Protein AF-A0A251TS80-F1 (afdb_monomer_lite)

Structure (mmCIF, N/CA/C/O backbone):
data_AF-A0A251TS80-F1
#
_entry.id   AF-A0A251TS80-F1
#
loop_
_atom_site.group_PDB
_atom_site.id
_atom_site.type_symbol
_atom_site.label_atom_id
_atom_site.label_alt_id
_atom_site.label_comp_id
_atom_site.label_asym_id
_atom_site.label_entity_id
_atom_site.label_seq_id
_atom_site.pdbx_PDB_ins_code
_atom_site.Cartn_x
_atom_site.Cartn_y
_atom_site.Cartn_z
_atom_site.occupancy
_atom_site.B_iso_or_equiv
_atom_site.auth_seq_id
_atom_site.auth_comp_id
_atom_site.auth_asym_id
_atom_site.auth_atom_id
_atom_site.pdbx_PDB_model_num
ATOM 1 N N . MET A 1 1 ? -19.902 14.102 -8.207 1.00 69.31 1 MET A N 1
ATOM 2 C CA . MET A 1 1 ? -18.587 14.375 -7.585 1.00 69.31 1 MET A CA 1
ATOM 3 C C . MET A 1 1 ? -18.070 13.087 -6.962 1.00 69.31 1 MET A C 1
ATOM 5 O O . MET A 1 1 ? -18.847 12.413 -6.294 1.00 69.31 1 MET A O 1
ATOM 9 N N . PHE A 1 2 ? -16.818 12.710 -7.224 1.00 75.19 2 PHE A N 1
ATOM 10 C CA . PHE A 1 2 ? -16.212 11.491 -6.676 1.00 75.19 2 PHE A CA 1
ATOM 11 C C . PHE A 1 2 ? -15.917 11.644 -5.173 1.00 75.19 2 PHE A C 1
ATOM 13 O O . PHE A 1 2 ? -15.476 12.703 -4.734 1.00 75.19 2 PHE A O 1
ATOM 20 N N . GLN A 1 3 ? -16.178 10.599 -4.379 1.00 79.44 3 GLN A N 1
ATOM 21 C CA . GLN A 1 3 ? -16.012 10.598 -2.918 1.00 79.44 3 GLN A CA 1
ATOM 22 C C . GLN A 1 3 ? -14.984 9.544 -2.487 1.00 79.44 3 GLN A C 1
ATOM 24 O O . GLN A 1 3 ? -15.342 8.466 -2.014 1.00 79.44 3 GLN A O 1
ATOM 29 N N . ALA A 1 4 ? -13.694 9.868 -2.623 1.00 78.81 4 ALA A N 1
ATOM 30 C CA . ALA A 1 4 ? -12.583 8.959 -2.310 1.00 78.81 4 ALA A CA 1
ATOM 31 C C . ALA A 1 4 ? -12.622 8.392 -0.875 1.00 78.81 4 ALA A C 1
ATOM 33 O O . ALA A 1 4 ? -12.209 7.267 -0.625 1.00 78.81 4 ALA A O 1
ATOM 34 N N . ASN A 1 5 ? -13.190 9.133 0.080 1.00 82.44 5 ASN A N 1
ATOM 35 C CA . ASN A 1 5 ? -13.308 8.724 1.484 1.00 82.44 5 ASN A CA 1
ATOM 36 C C . ASN A 1 5 ? -14.278 7.554 1.733 1.00 82.44 5 ASN A C 1
ATOM 38 O O . ASN A 1 5 ? -14.331 7.041 2.850 1.00 82.44 5 ASN A O 1
ATOM 42 N N . LYS A 1 6 ? -15.063 7.151 0.729 1.00 88.88 6 LYS A N 1
ATOM 43 C CA . LYS A 1 6 ? -15.925 5.962 0.785 1.00 88.88 6 LYS A CA 1
ATOM 44 C C . LYS A 1 6 ? -15.300 4.742 0.110 1.00 88.88 6 LYS A C 1
ATOM 46 O O . LYS A 1 6 ? -15.905 3.674 0.138 1.00 88.88 6 LYS A O 1
ATOM 51 N N . LEU A 1 7 ? -14.122 4.894 -0.495 1.00 91.50 7 LEU A N 1
ATOM 52 C CA . LEU A 1 7 ? -13.455 3.817 -1.206 1.00 91.50 7 LEU A CA 1
ATOM 53 C C . LEU A 1 7 ? -13.003 2.730 -0.225 1.00 91.50 7 LEU A C 1
ATOM 55 O O . LEU A 1 7 ? -12.429 3.029 0.820 1.00 91.50 7 LEU A O 1
ATOM 59 N N . VAL A 1 8 ? -13.281 1.473 -0.575 1.00 96.12 8 VAL A N 1
ATOM 60 C CA . VAL A 1 8 ? -12.891 0.294 0.218 1.00 96.12 8 VAL A CA 1
ATOM 61 C C . VAL A 1 8 ? -11.760 -0.486 -0.448 1.00 96.12 8 VAL A C 1
ATOM 63 O O . VAL A 1 8 ? -10.881 -1.003 0.241 1.00 96.12 8 VAL A O 1
ATOM 66 N N . ASN A 1 9 ? -11.773 -0.552 -1.777 1.00 97.19 9 ASN A N 1
ATOM 67 C CA . ASN A 1 9 ? -10.789 -1.250 -2.590 1.00 97.19 9 ASN A CA 1
ATOM 68 C C . ASN A 1 9 ? -10.227 -0.291 -3.639 1.00 97.19 9 ASN A C 1
ATOM 70 O O . ASN A 1 9 ? -10.998 0.448 -4.253 1.00 97.19 9 ASN A O 1
ATOM 74 N N . LEU A 1 10 ? -8.914 -0.319 -3.839 1.00 95.75 10 LEU A N 1
ATOM 75 C CA . LEU A 1 10 ? -8.230 0.429 -4.883 1.00 95.75 10 LEU A CA 1
ATOM 76 C C . LEU A 1 10 ? -7.331 -0.516 -5.679 1.00 95.75 10 LEU A C 1
ATOM 78 O O . LEU A 1 10 ? -6.377 -1.068 -5.139 1.00 95.75 10 LEU A O 1
ATOM 82 N N . GLU A 1 11 ? -7.621 -0.663 -6.967 1.00 97.19 11 GLU A N 1
ATOM 83 C CA . GLU A 1 11 ? -6.846 -1.493 -7.887 1.00 97.19 11 GLU A CA 1
ATOM 84 C C . GLU A 1 11 ? -6.347 -0.625 -9.040 1.00 97.19 11 GLU A C 1
ATOM 86 O O . GLU A 1 11 ? -7.140 -0.041 -9.779 1.00 97.19 11 GLU A O 1
ATOM 91 N N . MET A 1 12 ? -5.026 -0.515 -9.173 1.00 96.75 12 MET A N 1
ATOM 92 C CA . MET A 1 12 ? -4.360 0.268 -10.221 1.00 96.75 12 MET A CA 1
ATOM 93 C C . MET A 1 12 ? -3.130 -0.479 -10.754 1.00 96.75 12 MET A C 1
ATOM 95 O O . MET A 1 12 ? -2.043 0.088 -10.898 1.00 96.75 12 MET A O 1
ATOM 99 N N . VAL A 1 13 ? -3.296 -1.776 -11.016 1.00 97.88 13 VAL A N 1
ATOM 100 C CA . VAL A 1 13 ? -2.240 -2.657 -11.535 1.00 97.88 13 VAL A CA 1
ATOM 101 C C . VAL A 1 13 ? -1.711 -2.130 -12.874 1.00 97.88 13 VAL A C 1
ATOM 103 O O . VAL A 1 13 ? -2.492 -1.804 -13.765 1.00 97.88 13 VAL A O 1
ATOM 106 N N . GLY A 1 14 ? -0.387 -2.049 -13.019 1.00 97.69 14 GLY A N 1
ATOM 107 C CA . GLY A 1 14 ? 0.278 -1.571 -14.236 1.00 97.69 14 GLY A CA 1
ATOM 108 C C . GLY A 1 14 ? 0.149 -0.064 -14.484 1.00 97.69 14 GLY A C 1
ATOM 109 O O . GLY A 1 14 ? 0.407 0.400 -15.594 1.00 97.69 14 GLY A O 1
ATOM 110 N N . SER A 1 15 ? -0.296 0.708 -13.488 1.00 97.19 15 SER A N 1
ATOM 111 C CA . SER A 1 15 ? -0.418 2.163 -13.609 1.00 97.19 15 SER A CA 1
ATOM 112 C C . SER A 1 15 ? 0.929 2.879 -13.479 1.00 97.19 15 SER A C 1
ATOM 114 O O . SER A 1 15 ? 1.843 2.413 -12.808 1.00 97.19 15 SER A O 1
ATOM 116 N N . LYS A 1 16 ? 1.032 4.077 -14.059 1.00 96.69 16 LYS A N 1
ATOM 117 C CA . LYS A 1 16 ? 2.211 4.954 -13.928 1.00 96.69 16 LYS A CA 1
ATOM 118 C C . LYS A 1 16 ? 2.168 5.834 -12.675 1.00 96.69 16 LYS A C 1
ATOM 120 O O . LYS A 1 16 ? 2.637 6.967 -12.694 1.00 96.69 16 LYS A O 1
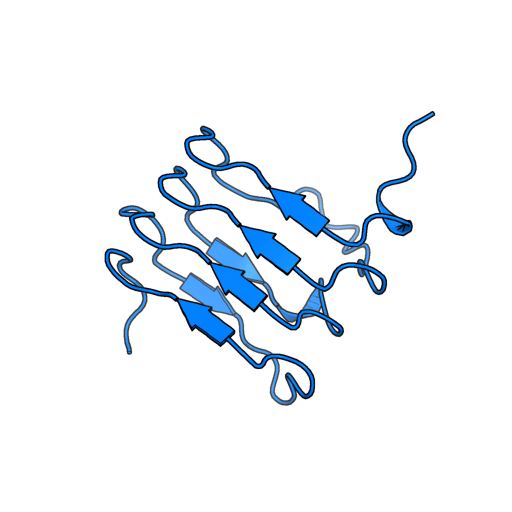ATOM 125 N N . ILE A 1 17 ? 1.502 5.368 -11.619 1.00 94.06 17 ILE A N 1
ATOM 126 C CA . ILE A 1 17 ? 1.408 6.137 -10.380 1.00 94.06 17 ILE A CA 1
ATOM 127 C C . ILE A 1 17 ? 2.745 6.081 -9.648 1.00 94.06 17 ILE A C 1
ATOM 129 O O . ILE A 1 17 ? 3.263 4.992 -9.423 1.00 94.06 17 ILE A O 1
ATOM 133 N N . PHE A 1 18 ? 3.292 7.243 -9.302 1.00 92.19 18 PHE A N 1
ATOM 134 C CA . PHE A 1 18 ? 4.561 7.370 -8.576 1.00 92.19 18 PHE A CA 1
ATOM 135 C C . PHE A 1 18 ? 4.331 7.619 -7.076 1.00 92.19 18 PHE A C 1
ATOM 137 O O . PHE A 1 18 ? 5.047 7.079 -6.232 1.00 92.19 18 PHE A O 1
ATOM 144 N N . GLU A 1 19 ? 3.275 8.368 -6.750 1.00 88.94 19 GLU A N 1
ATOM 145 C CA . GLU A 1 19 ? 2.815 8.679 -5.400 1.00 88.94 19 GLU A CA 1
ATOM 146 C C . GLU A 1 19 ? 1.284 8.623 -5.362 1.00 88.94 19 GLU A C 1
ATOM 148 O O . GLU A 1 19 ? 0.603 9.043 -6.299 1.00 88.94 19 GLU A O 1
ATOM 153 N N . LEU A 1 20 ? 0.728 8.071 -4.280 1.00 86.19 20 LEU A N 1
ATOM 154 C CA . LEU A 1 20 ? -0.721 7.923 -4.138 1.00 86.19 20 LEU A CA 1
ATOM 155 C C . LEU A 1 20 ? -1.382 9.114 -3.429 1.00 86.19 20 LEU A C 1
ATOM 157 O O . LEU A 1 20 ? -2.565 9.381 -3.644 1.00 86.19 20 LEU A O 1
ATOM 161 N N . TRP A 1 21 ? -0.631 9.811 -2.575 1.00 82.12 21 TRP A N 1
ATOM 162 C CA . TRP A 1 21 ? -1.148 10.803 -1.637 1.00 82.12 21 TRP A CA 1
ATOM 163 C C . TRP A 1 21 ? -0.392 12.140 -1.730 1.00 82.12 21 TRP A C 1
ATOM 165 O O . TRP A 1 21 ? 0.399 12.470 -0.855 1.00 82.12 21 TRP A O 1
ATOM 175 N N . GLU A 1 22 ? -0.656 12.948 -2.754 1.00 68.56 22 GLU A N 1
ATOM 176 C CA . GLU A 1 22 ? -0.059 14.289 -2.853 1.00 68.56 22 GLU A CA 1
ATOM 177 C C . GLU A 1 22 ? -0.754 15.334 -1.951 1.00 68.56 22 GLU A C 1
ATOM 179 O O . GLU A 1 22 ? -1.954 15.254 -1.674 1.00 68.56 22 GLU A O 1
ATOM 184 N 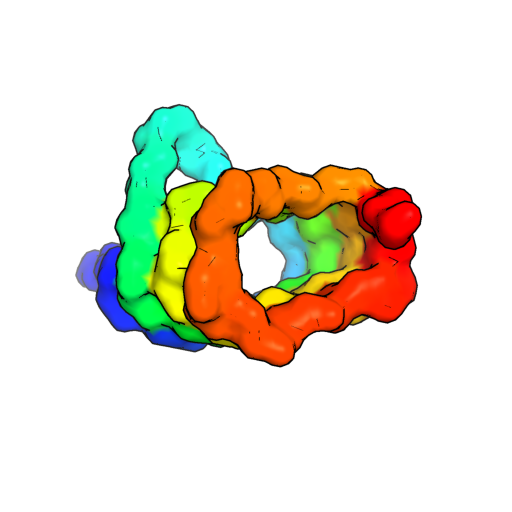N . GLY A 1 23 ? -0.021 16.392 -1.571 1.00 58.47 23 GLY A N 1
ATOM 185 C CA . GLY A 1 23 ? -0.632 17.702 -1.284 1.00 58.47 23 GLY A CA 1
ATOM 186 C C . GLY A 1 23 ? -0.795 18.133 0.178 1.00 58.47 23 GLY A C 1
ATOM 187 O O . GLY A 1 23 ? -1.466 19.130 0.428 1.00 58.47 23 GLY A O 1
ATOM 188 N N . GLY A 1 24 ? -0.187 17.452 1.156 1.00 52.91 24 GLY A N 1
ATOM 189 C CA . GLY A 1 24 ? -0.048 17.961 2.536 1.00 52.91 24 GLY A CA 1
ATOM 190 C C . GLY A 1 24 ? -1.326 17.981 3.394 1.00 52.91 24 GLY A C 1
ATOM 191 O O . GLY A 1 24 ? -1.240 17.805 4.610 1.00 52.91 24 GLY A O 1
ATOM 192 N N . GLU A 1 25 ? -2.518 18.070 2.798 1.00 56.69 25 GLU A N 1
ATOM 193 C CA . GLU A 1 25 ? -3.769 17.689 3.453 1.00 56.69 25 GLU A CA 1
ATOM 194 C C . GLU A 1 25 ? -3.841 16.161 3.510 1.00 56.69 25 GLU A C 1
ATOM 196 O O . GLU A 1 25 ? -4.485 15.506 2.690 1.00 56.69 25 GLU A O 1
ATOM 201 N N . ARG A 1 26 ? -3.139 15.573 4.485 1.00 65.12 26 ARG A N 1
ATOM 202 C CA . ARG A 1 26 ? -3.189 14.135 4.776 1.00 65.12 26 ARG A CA 1
ATOM 203 C C . ARG A 1 26 ? -4.620 13.727 5.119 1.00 65.12 26 ARG A C 1
ATOM 205 O O . ARG A 1 26 ? -5.028 13.706 6.280 1.00 65.12 26 ARG A O 1
ATOM 212 N N . LYS A 1 27 ? -5.408 13.387 4.104 1.00 76.31 27 LYS A N 1
ATOM 213 C CA . LYS A 1 27 ? -6.752 12.860 4.294 1.00 76.31 27 LYS A CA 1
ATOM 214 C C . LYS A 1 27 ? -6.644 11.380 4.610 1.00 76.31 27 LYS A C 1
ATOM 216 O O . LYS A 1 27 ? -6.381 10.563 3.736 1.00 76.31 27 LYS A O 1
ATOM 221 N N . VAL A 1 28 ? -6.883 11.035 5.869 1.00 83.06 28 VAL A N 1
ATOM 222 C CA . VAL A 1 28 ? -6.916 9.638 6.303 1.00 83.06 28 VAL A CA 1
ATOM 223 C C . VAL A 1 28 ? -8.096 8.920 5.635 1.00 83.06 28 VAL A C 1
ATOM 225 O O . VAL A 1 28 ? -9.263 9.282 5.825 1.00 83.06 28 VAL A O 1
ATOM 228 N N . LEU A 1 29 ? -7.812 7.874 4.859 1.00 88.19 29 LEU A N 1
ATOM 229 C CA . LEU A 1 29 ? -8.804 7.079 4.136 1.00 88.19 29 LEU A CA 1
ATOM 230 C C . LEU A 1 29 ? -9.214 5.850 4.946 1.00 88.19 29 LEU A C 1
ATOM 232 O O . LEU A 1 29 ? -8.927 4.703 4.613 1.00 88.19 29 LEU A O 1
ATOM 236 N N . ASN A 1 30 ? -9.972 6.107 6.010 1.00 89.88 30 ASN A N 1
ATOM 237 C CA . ASN A 1 30 ? -10.415 5.103 6.981 1.00 89.88 30 ASN A CA 1
ATOM 238 C C . ASN A 1 30 ? -11.271 3.959 6.408 1.00 89.88 30 ASN A C 1
ATOM 240 O O . ASN A 1 30 ? -11.532 2.992 7.118 1.00 89.88 30 ASN A O 1
ATOM 244 N N . LYS A 1 31 ? -11.784 4.063 5.180 1.00 93.56 31 LYS A N 1
ATOM 245 C CA . LYS A 1 31 ? -12.606 3.005 4.574 1.00 93.56 31 LYS A CA 1
ATOM 246 C C . LYS A 1 31 ? -11.805 2.040 3.709 1.00 93.56 31 LYS A C 1
ATOM 248 O O . LYS A 1 31 ? -12.299 0.937 3.485 1.00 93.56 31 LYS A O 1
ATOM 253 N N . ILE A 1 32 ? -10.592 2.413 3.292 1.00 94.00 32 ILE A N 1
ATOM 254 C CA . ILE A 1 32 ? -9.748 1.545 2.477 1.00 94.00 32 ILE A CA 1
ATOM 255 C C . ILE A 1 32 ? -9.317 0.332 3.301 1.00 94.00 32 ILE A C 1
ATOM 257 O O . ILE A 1 32 ? -8.854 0.457 4.433 1.00 94.00 32 ILE A O 1
ATOM 261 N N . ARG A 1 33 ? -9.480 -0.843 2.692 1.00 96.94 33 ARG A N 1
ATOM 262 C CA . ARG A 1 33 ? -9.105 -2.155 3.230 1.00 96.94 33 ARG A CA 1
ATOM 263 C C . ARG A 1 33 ? -8.163 -2.903 2.293 1.00 96.94 33 ARG A C 1
ATOM 265 O O . ARG A 1 33 ? -7.369 -3.712 2.761 1.00 96.94 33 ARG A O 1
ATOM 272 N N . PHE A 1 34 ? -8.215 -2.626 0.993 1.00 98.12 34 PHE A N 1
ATOM 273 C CA . PHE A 1 34 ? -7.437 -3.346 -0.009 1.00 98.12 34 PHE A CA 1
ATOM 274 C C . PHE A 1 34 ? -6.827 -2.364 -1.010 1.00 98.12 34 PHE A C 1
ATOM 276 O O . PHE A 1 34 ? -7.527 -1.491 -1.526 1.00 98.12 34 PHE A O 1
ATOM 283 N N . ILE A 1 35 ? -5.525 -2.508 -1.251 1.00 97.31 35 ILE A N 1
ATOM 284 C CA . ILE A 1 35 ? -4.779 -1.768 -2.267 1.00 97.31 35 ILE A CA 1
ATOM 285 C C . ILE A 1 35 ? -3.959 -2.768 -3.092 1.00 97.31 35 ILE A C 1
ATOM 287 O O . ILE A 1 35 ? -3.150 -3.520 -2.538 1.00 97.31 35 ILE A O 1
ATOM 291 N N . ASP A 1 36 ? -4.153 -2.755 -4.411 1.00 98.50 36 ASP A N 1
ATOM 292 C CA . ASP A 1 36 ? -3.328 -3.474 -5.387 1.00 98.50 36 ASP A CA 1
ATOM 293 C C . ASP A 1 36 ? -2.716 -2.484 -6.386 1.00 98.50 36 ASP A C 1
ATOM 295 O O . ASP A 1 36 ? -3.405 -1.891 -7.219 1.00 98.50 36 ASP A O 1
ATOM 299 N N . LEU A 1 37 ? -1.403 -2.304 -6.268 1.00 97.88 37 LEU A N 1
ATOM 300 C CA . LEU A 1 37 ? -0.581 -1.399 -7.068 1.00 97.88 37 LEU A CA 1
ATOM 301 C C . LEU A 1 37 ? 0.495 -2.170 -7.836 1.00 97.88 37 LEU A C 1
ATOM 303 O O . LEU A 1 37 ? 1.504 -1.584 -8.215 1.00 97.88 37 LEU A O 1
ATOM 307 N N . ARG A 1 38 ? 0.318 -3.482 -8.044 1.00 98.25 38 ARG A N 1
ATOM 308 C CA . ARG A 1 38 ? 1.305 -4.313 -8.742 1.00 98.25 38 ARG A CA 1
ATOM 309 C C . ARG A 1 38 ? 1.776 -3.700 -10.053 1.00 98.25 38 ARG A C 1
ATOM 311 O O . ARG A 1 38 ? 0.971 -3.165 -10.813 1.00 98.25 38 ARG A O 1
ATOM 318 N N . TYR A 1 39 ? 3.066 -3.852 -10.334 1.00 98.19 39 TYR A N 1
ATOM 319 C CA . TYR A 1 39 ? 3.714 -3.368 -11.556 1.00 98.19 39 TYR A CA 1
ATOM 320 C C . TYR A 1 39 ? 3.521 -1.863 -11.812 1.00 98.19 39 TYR A C 1
ATOM 322 O O . TYR A 1 39 ? 3.499 -1.439 -12.966 1.00 98.19 39 TYR A O 1
ATOM 330 N N . SER A 1 40 ? 3.343 -1.064 -10.755 1.00 97.75 40 SER A N 1
ATOM 331 C CA . SER A 1 40 ? 3.308 0.395 -10.869 1.00 97.75 40 SER A CA 1
ATOM 332 C C . SER A 1 40 ? 4.690 1.025 -10.715 1.00 97.75 40 SER A C 1
ATOM 334 O O . SER A 1 40 ? 5.654 0.377 -10.301 1.00 97.75 40 SER A O 1
ATOM 336 N N . GLU A 1 41 ? 4.774 2.316 -11.026 1.00 97.12 41 GLU A N 1
ATOM 337 C CA . GLU A 1 41 ? 5.978 3.134 -10.836 1.00 97.12 41 GLU A CA 1
ATOM 338 C C . GLU A 1 41 ? 6.098 3.702 -9.406 1.00 97.12 41 GLU A C 1
ATOM 340 O O . GLU A 1 41 ? 6.901 4.601 -9.174 1.00 97.12 41 GLU A O 1
ATOM 345 N N . LEU A 1 42 ? 5.327 3.170 -8.444 1.00 96.31 42 LEU A N 1
ATOM 346 C CA . LEU A 1 42 ? 5.264 3.655 -7.064 1.00 96.31 42 LEU A CA 1
ATOM 347 C C . LEU A 1 42 ? 6.654 3.668 -6.421 1.00 96.31 42 LEU A C 1
ATOM 349 O O . LEU A 1 42 ? 7.347 2.652 -6.434 1.00 96.31 42 LEU A O 1
ATOM 353 N N . GLU A 1 43 ? 7.026 4.781 -5.795 1.00 95.50 43 GLU A N 1
ATOM 354 C CA . GLU A 1 43 ? 8.324 4.929 -5.121 1.00 95.50 43 GLU A CA 1
ATOM 355 C C . GLU A 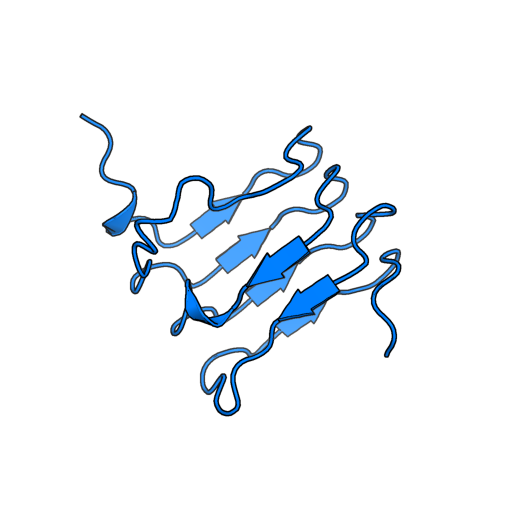1 43 ? 8.213 4.811 -3.602 1.00 95.50 43 GLU A C 1
ATOM 357 O O . GLU A 1 43 ? 9.024 4.137 -2.953 1.00 95.50 43 GLU A O 1
ATOM 362 N N . THR A 1 44 ? 7.171 5.429 -3.040 1.00 93.44 44 THR A N 1
ATOM 363 C CA . THR A 1 44 ? 6.949 5.497 -1.597 1.00 93.44 44 THR A CA 1
ATOM 364 C C . THR A 1 44 ? 5.487 5.261 -1.227 1.00 93.44 44 THR A C 1
ATOM 366 O O . THR A 1 44 ? 4.576 5.451 -2.034 1.00 93.44 44 THR A O 1
ATOM 369 N N . PHE A 1 4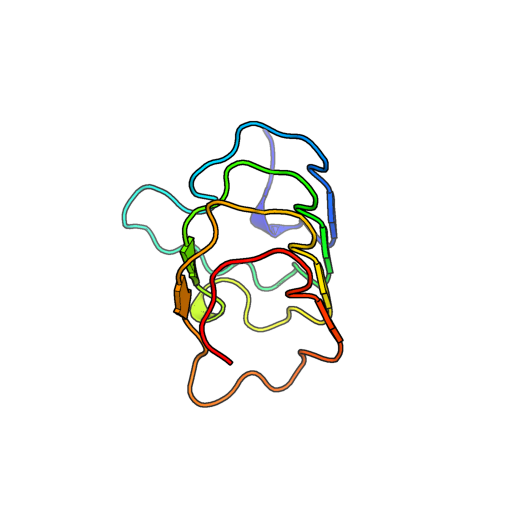5 ? 5.248 4.789 -0.003 1.00 92.25 45 PHE A N 1
ATOM 370 C CA . PHE A 1 45 ? 3.899 4.584 0.513 1.00 92.25 45 PHE A CA 1
ATOM 371 C C . PHE A 1 45 ? 3.850 4.798 2.025 1.00 92.25 45 PHE A C 1
ATOM 373 O O . PHE A 1 45 ? 4.670 4.249 2.760 1.00 92.25 45 PHE A O 1
ATOM 380 N N . ASP A 1 46 ? 2.853 5.554 2.486 1.00 90.25 46 ASP A N 1
ATOM 381 C CA . ASP A 1 46 ? 2.618 5.846 3.900 1.00 90.25 46 ASP A CA 1
ATOM 382 C C . ASP A 1 46 ? 1.344 5.146 4.403 1.00 90.25 46 ASP A C 1
ATOM 384 O O . ASP A 1 46 ? 0.214 5.516 4.062 1.00 90.25 46 ASP A O 1
ATOM 388 N N . LEU A 1 47 ? 1.524 4.122 5.246 1.00 90.56 47 LEU A N 1
ATOM 389 C CA . LEU A 1 47 ? 0.412 3.378 5.844 1.00 90.56 47 LEU A CA 1
ATOM 390 C C . LEU A 1 47 ? -0.378 4.195 6.876 1.00 90.56 47 LEU A C 1
ATOM 392 O O . LEU A 1 47 ? -1.536 3.863 7.131 1.00 90.56 47 LEU A O 1
ATOM 396 N N . SER A 1 48 ? 0.169 5.285 7.428 1.00 88.88 48 SER A N 1
ATOM 397 C CA . SER A 1 48 ? -0.548 6.146 8.384 1.00 88.88 48 SER A CA 1
ATOM 398 C C . SER A 1 48 ? -1.797 6.791 7.776 1.00 88.88 48 SER A C 1
ATOM 400 O O . SER A 1 48 ? -2.754 7.105 8.485 1.00 88.88 48 SER A O 1
ATOM 402 N N . MET A 1 49 ? -1.843 6.907 6.446 1.00 88.69 49 MET A N 1
ATOM 403 C CA . MET A 1 49 ? -2.998 7.422 5.712 1.00 88.69 49 MET A CA 1
ATOM 404 C C . MET A 1 49 ? -4.108 6.382 5.511 1.00 88.69 49 MET A C 1
ATOM 406 O O . MET A 1 49 ? -5.233 6.739 5.156 1.00 88.69 49 MET A O 1
ATOM 410 N N . THR A 1 50 ? -3.828 5.100 5.762 1.00 91.38 50 THR A N 1
ATOM 411 C CA . THR A 1 50 ? -4.758 3.978 5.558 1.00 91.38 50 THR A CA 1
ATOM 412 C C . THR A 1 50 ? -4.797 3.054 6.785 1.00 91.38 50 THR A C 1
ATOM 414 O O . THR A 1 50 ? -4.497 1.865 6.693 1.00 91.38 50 THR A O 1
ATOM 417 N N . PRO A 1 51 ? -5.240 3.547 7.958 1.00 91.00 51 PRO A N 1
ATOM 418 C CA . PRO A 1 51 ? -5.144 2.812 9.228 1.00 91.00 51 PRO A CA 1
ATOM 419 C C . PRO A 1 51 ? -5.984 1.525 9.276 1.00 91.00 51 PRO A C 1
ATOM 421 O O . PRO A 1 51 ? -5.817 0.703 10.175 1.00 91.00 51 PRO A O 1
ATOM 424 N N . ASN A 1 52 ? -6.908 1.345 8.326 1.00 94.12 52 ASN A N 1
ATOM 425 C CA . ASN A 1 52 ? -7.747 0.155 8.216 1.00 94.12 52 ASN A CA 1
ATOM 426 C C . ASN A 1 52 ? -7.346 -0.791 7.077 1.00 94.12 52 ASN A C 1
ATOM 428 O O . ASN A 1 52 ? -8.106 -1.711 6.767 1.00 94.12 52 ASN A O 1
ATOM 432 N N . LEU A 1 53 ? -6.171 -0.582 6.477 1.00 95.38 53 LEU A N 1
ATOM 433 C CA . LEU A 1 53 ? -5.676 -1.422 5.398 1.00 95.38 53 LEU A CA 1
ATOM 434 C C . LEU A 1 53 ? -5.447 -2.854 5.889 1.00 95.38 53 LEU A C 1
ATOM 436 O O . LEU A 1 53 ? -4.768 -3.087 6.885 1.00 95.38 53 LEU A O 1
ATOM 440 N N . GLU A 1 54 ? -6.008 -3.815 5.163 1.00 97.62 54 GLU A N 1
ATOM 441 C CA . GLU A 1 54 ? -5.862 -5.248 5.418 1.00 97.62 54 GLU A CA 1
ATOM 442 C C . GLU A 1 54 ? -4.899 -5.911 4.433 1.00 97.62 54 GLU A C 1
ATOM 444 O O . GLU A 1 54 ? -4.198 -6.853 4.806 1.00 97.62 54 GLU A O 1
ATOM 449 N N . LYS A 1 55 ? -4.843 -5.419 3.190 1.00 97.88 55 LYS A N 1
ATOM 450 C CA . LYS A 1 55 ? -3.980 -5.949 2.131 1.00 97.88 55 LYS A CA 1
ATOM 451 C C . LYS A 1 55 ? -3.286 -4.824 1.372 1.00 97.88 55 LYS A C 1
ATOM 453 O O . LYS A 1 55 ? -3.969 -3.988 0.782 1.00 97.88 55 LYS A O 1
ATOM 458 N N . LEU A 1 56 ? -1.958 -4.883 1.313 1.00 97.06 56 LEU A N 1
ATOM 459 C CA . LEU A 1 56 ? -1.144 -4.103 0.383 1.00 97.06 56 LEU A CA 1
ATOM 460 C C . LEU A 1 56 ? -0.400 -5.046 -0.565 1.00 97.06 56 LEU A C 1
ATOM 462 O O . LEU A 1 56 ? 0.350 -5.920 -0.123 1.00 97.06 56 LEU A O 1
ATOM 466 N N . ASN A 1 57 ? -0.605 -4.871 -1.869 1.00 98.31 57 ASN A N 1
ATOM 467 C CA . ASN A 1 57 ? 0.135 -5.584 -2.901 1.00 98.31 57 ASN A CA 1
ATOM 468 C C . ASN A 1 57 ? 0.890 -4.596 -3.794 1.00 98.31 57 ASN A C 1
ATOM 470 O O . ASN A 1 57 ? 0.272 -3.840 -4.538 1.00 98.31 57 ASN A O 1
ATOM 474 N N . VAL A 1 58 ? 2.217 -4.619 -3.705 1.00 97.44 58 VAL A N 1
ATOM 475 C CA . VAL A 1 58 ? 3.141 -3.794 -4.504 1.00 97.44 58 VAL A CA 1
ATOM 476 C C . VAL A 1 58 ? 4.157 -4.686 -5.222 1.00 97.44 58 VAL A C 1
ATOM 478 O O . VAL A 1 58 ? 5.315 -4.322 -5.422 1.00 97.44 58 VAL A O 1
ATOM 481 N N . GLU A 1 59 ? 3.741 -5.9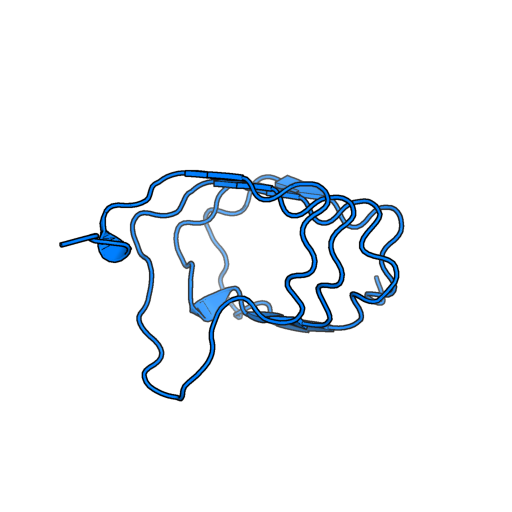06 -5.571 1.00 97.94 59 GLU A N 1
ATOM 482 C CA . GLU A 1 59 ? 4.601 -6.825 -6.308 1.00 97.94 59 GLU A CA 1
ATOM 483 C C . GLU A 1 59 ? 5.003 -6.242 -7.668 1.00 97.94 59 GLU A C 1
ATOM 485 O O . GLU A 1 59 ? 4.185 -5.687 -8.401 1.00 97.94 59 GLU A O 1
ATOM 490 N N . GLY A 1 60 ? 6.284 -6.378 -8.003 1.00 97.69 60 GLY A N 1
ATOM 491 C CA . GLY A 1 60 ? 6.842 -5.874 -9.255 1.00 97.69 60 GLY A CA 1
ATOM 492 C C . GLY A 1 60 ? 6.933 -4.348 -9.338 1.00 97.69 60 GLY A C 1
ATOM 493 O O . GLY A 1 60 ? 7.210 -3.827 -10.415 1.00 97.69 60 GLY A O 1
ATOM 494 N N . CYS A 1 61 ? 6.723 -3.619 -8.236 1.00 97.38 61 CYS A N 1
ATOM 495 C CA . CYS A 1 61 ? 7.021 -2.189 -8.170 1.00 97.38 61 CYS A CA 1
ATOM 496 C C . CYS A 1 61 ? 8.536 -1.983 -8.009 1.00 97.38 61 CYS A C 1
ATOM 498 O O . CYS A 1 61 ? 9.042 -1.775 -6.906 1.00 97.38 61 CYS A O 1
ATOM 500 N N . PHE A 1 62 ? 9.283 -2.054 -9.114 1.00 95.88 62 PHE A N 1
ATOM 501 C CA . PHE A 1 62 ? 10.753 -2.040 -9.099 1.00 95.88 62 PHE A CA 1
ATOM 502 C C . PHE A 1 62 ? 11.377 -0.715 -8.636 1.00 95.88 62 PHE A C 1
ATOM 504 O O . PHE A 1 62 ? 12.565 -0.682 -8.307 1.00 95.88 62 PHE A O 1
ATOM 511 N N . ASN A 1 63 ? 10.608 0.375 -8.610 1.00 95.25 63 ASN A N 1
ATOM 512 C CA . ASN A 1 63 ? 11.042 1.666 -8.073 1.00 95.25 63 ASN A CA 1
ATOM 513 C C . ASN A 1 63 ? 10.631 1.866 -6.610 1.00 95.25 63 ASN A C 1
ATOM 515 O O . ASN A 1 63 ? 11.107 2.803 -5.983 1.00 95.25 63 ASN A O 1
ATOM 519 N N . PHE A 1 64 ? 9.830 0.966 -6.035 1.00 96.25 64 PHE A N 1
ATOM 520 C CA . PHE A 1 64 ? 9.326 1.108 -4.674 1.00 96.25 64 PHE A CA 1
ATOM 521 C C . PHE A 1 64 ? 10.433 0.849 -3.654 1.00 96.25 64 PHE A C 1
ATOM 523 O O . PHE A 1 64 ? 10.834 -0.3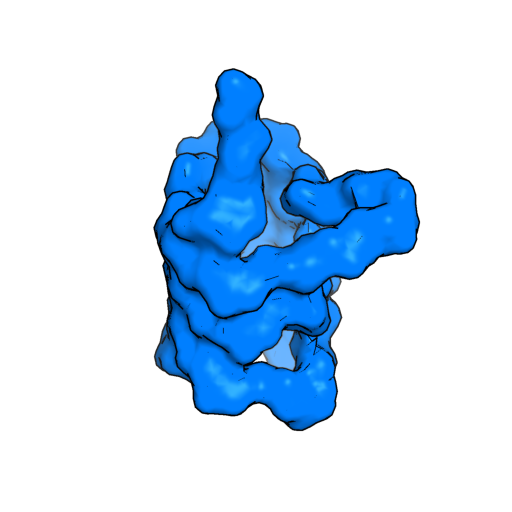02 -3.460 1.00 96.25 64 PHE A O 1
ATOM 530 N N . PHE A 1 65 ? 10.940 1.909 -3.021 1.00 94.62 65 PHE A N 1
ATOM 531 C CA . PHE A 1 65 ? 12.096 1.850 -2.120 1.00 94.62 65 PHE A CA 1
ATOM 532 C C . PHE A 1 65 ? 11.769 2.204 -0.665 1.00 94.62 65 PHE A C 1
ATOM 534 O O . PHE A 1 65 ? 12.545 1.844 0.220 1.00 94.62 65 PHE A O 1
ATOM 541 N N . GLN A 1 66 ? 10.634 2.856 -0.386 1.00 93.62 66 GLN A N 1
ATOM 542 C CA . GLN A 1 66 ? 10.288 3.279 0.974 1.00 93.62 66 GLN A CA 1
ATOM 543 C C . GLN A 1 66 ? 8.838 2.963 1.352 1.00 93.62 66 GLN A C 1
ATOM 545 O O . GLN A 1 66 ? 7.889 3.450 0.746 1.00 93.62 66 GLN A O 1
ATOM 550 N N . LEU A 1 67 ? 8.669 2.201 2.432 1.00 92.69 67 LEU A N 1
ATOM 551 C CA . LEU A 1 67 ? 7.380 1.956 3.073 1.00 92.69 67 LEU A CA 1
ATOM 552 C C . LEU A 1 67 ? 7.409 2.547 4.485 1.00 92.69 67 LEU A C 1
ATOM 554 O O . LEU A 1 67 ? 8.168 2.079 5.332 1.00 92.69 67 LEU A O 1
ATOM 558 N N . TYR A 1 68 ? 6.582 3.556 4.749 1.00 90.75 68 TYR A N 1
ATOM 559 C CA . TYR A 1 68 ? 6.392 4.074 6.100 1.00 90.75 68 TYR A CA 1
ATOM 560 C C . TYR A 1 68 ? 5.314 3.261 6.817 1.00 90.75 68 TYR A C 1
ATOM 562 O O . TYR A 1 68 ? 4.150 3.238 6.404 1.00 90.75 68 TYR A O 1
ATOM 570 N N . ILE A 1 69 ? 5.716 2.591 7.897 1.00 88.38 69 ILE A N 1
ATOM 571 C CA . ILE A 1 69 ? 4.846 1.774 8.744 1.00 88.38 69 ILE A CA 1
ATOM 572 C C . ILE A 1 69 ? 4.686 2.498 10.091 1.00 88.38 69 ILE A C 1
ATOM 574 O O . ILE A 1 69 ? 5.693 2.733 10.763 1.00 88.38 69 ILE A O 1
ATOM 578 N N . PRO A 1 70 ? 3.462 2.872 10.508 1.00 86.00 70 PRO A N 1
ATOM 579 C CA . PRO A 1 70 ? 3.236 3.411 11.845 1.00 86.00 70 PRO A CA 1
ATOM 580 C C . PRO A 1 70 ? 3.526 2.348 12.916 1.00 86.00 70 PRO A C 1
ATOM 582 O O . PRO A 1 70 ? 3.443 1.151 12.650 1.00 86.00 70 PRO A O 1
ATOM 585 N N . VAL A 1 71 ? 3.815 2.792 14.147 1.00 82.25 71 VAL A N 1
ATOM 586 C CA . VAL A 1 71 ? 4.110 1.915 15.306 1.00 82.25 71 VAL A CA 1
ATOM 587 C C . VAL A 1 71 ? 3.031 0.843 15.503 1.00 82.25 71 VAL A C 1
ATOM 589 O O . VAL A 1 71 ? 3.337 -0.287 15.872 1.00 82.25 71 VAL A O 1
ATOM 592 N N . GLU A 1 72 ? 1.779 1.180 15.188 1.00 76.50 72 GLU A N 1
ATOM 593 C CA . GLU A 1 72 ? 0.657 0.251 15.171 1.00 76.50 72 GLU A CA 1
ATOM 594 C C . GLU A 1 72 ? 0.012 0.226 13.781 1.00 76.50 72 GLU A C 1
ATOM 596 O O . GLU A 1 72 ? -0.515 1.230 13.303 1.00 76.50 72 GLU A O 1
ATOM 601 N N . CYS A 1 73 ? 0.003 -0.949 13.147 1.00 75.31 73 CYS A N 1
ATOM 602 C CA . CYS A 1 73 ? -0.726 -1.199 11.902 1.00 75.31 73 CYS A CA 1
ATOM 603 C C . CYS A 1 73 ? -1.673 -2.402 12.090 1.00 75.31 73 CYS A C 1
ATOM 605 O O . CYS A 1 73 ? -1.500 -3.447 11.461 1.00 75.31 73 CYS A O 1
ATOM 607 N N . PRO A 1 74 ? -2.667 -2.300 12.995 1.00 74.00 74 PRO A N 1
ATOM 608 C CA . PRO A 1 74 ? -3.307 -3.459 13.626 1.00 74.00 74 PRO A CA 1
ATOM 609 C C . PRO A 1 74 ? -4.153 -4.322 12.682 1.00 74.00 74 PRO A C 1
ATOM 611 O O . PRO A 1 74 ? -4.532 -5.434 13.043 1.00 74.00 74 PRO A O 1
ATOM 614 N N . LYS A 1 75 ? -4.502 -3.818 11.493 1.00 93.44 75 LYS A N 1
ATOM 615 C CA . LYS A 1 75 ? -5.396 -4.510 10.555 1.00 93.44 75 LYS A CA 1
ATOM 616 C C . LYS A 1 75 ? -4.689 -5.133 9.360 1.00 93.44 75 LYS A C 1
ATOM 618 O O . LYS A 1 75 ? -5.335 -5.912 8.660 1.00 93.44 75 LYS A O 1
ATOM 623 N N . LEU A 1 76 ? -3.404 -4.843 9.145 1.00 94.62 76 LEU A N 1
ATOM 624 C CA . LEU A 1 76 ? -2.669 -5.357 7.994 1.00 94.62 76 LEU A CA 1
ATOM 625 C C . LEU A 1 76 ? -2.446 -6.866 8.157 1.00 94.62 76 LEU A C 1
ATOM 627 O O . LEU A 1 76 ? -1.786 -7.312 9.089 1.00 94.62 76 LEU A O 1
ATOM 631 N N . LYS A 1 77 ? -3.020 -7.655 7.248 1.00 95.44 77 LYS A N 1
ATOM 632 C CA . LYS A 1 77 ? -2.943 -9.126 7.241 1.00 95.44 77 LYS A CA 1
ATOM 633 C C . LYS A 1 77 ? -2.056 -9.652 6.124 1.00 95.44 77 LYS A C 1
ATOM 635 O O . LYS A 1 77 ? -1.579 -10.779 6.196 1.00 95.44 77 LYS A O 1
ATOM 640 N N . PHE A 1 78 ? -1.879 -8.863 5.069 1.00 96.50 78 PHE A N 1
ATOM 641 C CA . PHE A 1 78 ? -1.107 -9.248 3.901 1.00 96.50 78 PHE A CA 1
ATOM 642 C C . PHE A 1 78 ? -0.312 -8.064 3.363 1.00 96.50 78 PHE A C 1
ATOM 644 O O . PHE A 1 78 ? -0.868 -6.999 3.085 1.00 96.50 78 PHE A O 1
ATOM 651 N N . LEU A 1 79 ? 0.979 -8.300 3.162 1.00 95.50 79 LEU A N 1
ATOM 652 C CA . LEU A 1 79 ? 1.915 -7.366 2.562 1.00 95.50 79 LEU A CA 1
ATOM 653 C C . LEU A 1 79 ? 2.783 -8.129 1.561 1.00 95.50 79 LEU A C 1
ATOM 655 O O . LEU A 1 79 ? 3.537 -9.019 1.951 1.00 95.50 79 LEU A O 1
ATOM 659 N N . ASN A 1 80 ? 2.671 -7.794 0.276 1.00 97.19 80 ASN A N 1
ATOM 660 C CA . ASN A 1 80 ? 3.508 -8.378 -0.770 1.00 97.19 80 ASN A CA 1
ATOM 661 C C . ASN A 1 80 ? 4.486 -7.339 -1.317 1.00 97.19 80 ASN A C 1
ATOM 663 O O . ASN A 1 80 ? 4.077 -6.382 -1.972 1.00 97.19 80 ASN A O 1
ATOM 667 N N . LEU A 1 81 ? 5.768 -7.570 -1.032 1.00 96.06 81 LEU A N 1
ATOM 668 C CA . LEU A 1 81 ? 6.915 -6.757 -1.447 1.00 96.06 81 LEU A CA 1
ATOM 669 C C . LEU A 1 81 ? 7.801 -7.490 -2.471 1.00 96.06 81 LEU A C 1
ATOM 671 O O . LEU A 1 81 ? 8.974 -7.162 -2.638 1.00 96.06 81 LEU A O 1
ATOM 675 N N . ILE A 1 82 ? 7.314 -8.563 -3.101 1.00 96.44 82 ILE A N 1
ATOM 676 C CA . ILE A 1 82 ? 8.116 -9.318 -4.073 1.00 96.44 82 ILE A CA 1
ATOM 677 C C . ILE A 1 82 ? 8.442 -8.416 -5.266 1.00 96.44 82 ILE A C 1
ATOM 679 O O . ILE A 1 82 ? 7.553 -7.850 -5.887 1.00 96.44 82 ILE A O 1
ATOM 683 N N . GLY A 1 83 ? 9.724 -8.282 -5.606 1.00 95.25 83 GLY A N 1
ATOM 684 C CA . GLY A 1 83 ? 10.143 -7.421 -6.714 1.00 95.25 83 GLY A CA 1
ATOM 685 C C . GLY A 1 83 ? 10.095 -5.919 -6.411 1.00 95.25 83 GLY A C 1
ATOM 686 O O . GLY A 1 83 ? 10.143 -5.135 -7.353 1.00 95.25 83 GLY A O 1
ATOM 687 N N . SER A 1 84 ? 10.025 -5.512 -5.137 1.00 94.88 84 SER A N 1
ATOM 688 C CA . SER A 1 84 ? 10.313 -4.133 -4.723 1.00 94.88 84 SER A CA 1
ATOM 689 C C . SER A 1 84 ? 11.743 -3.976 -4.191 1.00 94.88 84 SER A C 1
ATOM 691 O O . SER A 1 84 ? 12.444 -4.961 -3.945 1.00 94.88 84 SER A O 1
ATOM 693 N N . LYS A 1 85 ? 12.183 -2.723 -4.019 1.00 94.56 85 LYS A N 1
ATOM 694 C CA . LYS A 1 85 ? 13.487 -2.347 -3.444 1.00 94.56 85 LYS A CA 1
ATOM 695 C C . LYS A 1 85 ? 13.417 -2.021 -1.949 1.00 94.56 85 LYS A C 1
ATOM 697 O O . LYS A 1 85 ? 14.424 -1.610 -1.378 1.00 94.56 85 LYS A O 1
ATOM 702 N N . VAL A 1 86 ? 12.257 -2.187 -1.311 1.00 90.75 86 VAL A N 1
ATOM 703 C CA . VAL A 1 86 ? 12.117 -1.974 0.136 1.00 90.75 86 VAL A CA 1
ATOM 704 C C . VAL A 1 86 ? 13.020 -2.961 0.872 1.00 90.75 86 VAL A C 1
ATOM 706 O O . VAL A 1 86 ? 12.903 -4.176 0.694 1.00 90.75 86 VAL A O 1
ATOM 709 N N . LEU A 1 87 ? 13.927 -2.426 1.689 1.00 74.19 87 LEU A N 1
ATOM 710 C CA . LEU A 1 87 ? 14.799 -3.226 2.543 1.00 74.19 87 LEU A CA 1
ATOM 711 C C . LEU A 1 87 ? 13.941 -3.996 3.555 1.00 74.19 87 LEU A C 1
ATOM 713 O O . LEU A 1 87 ? 13.041 -3.424 4.169 1.00 74.19 87 LEU A O 1
ATOM 717 N N . ARG A 1 88 ? 14.196 -5.301 3.659 1.00 59.25 88 ARG A N 1
ATOM 718 C CA . ARG A 1 88 ? 13.469 -6.221 4.541 1.00 59.25 88 ARG A CA 1
ATOM 719 C C . ARG A 1 88 ? 14.064 -6.252 5.936 1.00 59.25 88 ARG A C 1
ATOM 721 O O . ARG A 1 88 ? 15.309 -6.181 6.026 1.00 59.25 88 ARG A O 1
#

pLDDT: mean 89.69, std 10.59, range [52.91, 98.5]

Secondary structure (DSSP, 8-state):
---GGG--EEE-TT---S-S--SS-----TT--EEE-TT----EEEGGG-TT--EEE-TT-TT--EEE--S--TT--EEE-TT-----

Foldseek 3Di:
DDDQLQDAEEADALEQDQDDDDDPPLQQSANHAYYAHELYCHAEDECRSHLNHQEDHHALNQNHAYYHDPPDSPRHNYDHQHNYNHDD

InterPro domains:
  IPR032675 Leucine-rich repeat domain superfamily [G3DSA:3.80.10.10] (1-87)
  IPR044974 Disease resistance protein, plants [PTHR11017] (2-85)

Organism: Helianthus annuus (NCBI:txid4232)

Radius of gyration: 12.25 Å; chains: 1; bounding box: 33×27×30 Å

Sequence (88 aa):
MFQANKLVNLEMVGSKIFELWEGGERKVLNKIRFIDLRYSELETFDLSMTPNLEKLNVEGCFNFFQLYIPVECPKLKFLNLIGSKVLR